Protein AF-A0A1G0MAX4-F1 (afdb_monomer_lite)

Sequence (75 aa):
MNPEEAVRAWMDLGASGRLVAMHWGTFVLTDEPVLEPPARLRDAWREAGLPDAGLSILRHGETLRWERGERQGQP

pLDDT: mean 74.02, std 14.0, range [34.19, 89.19]

Structure (mmCIF, N/CA/C/O backbone):
data_AF-A0A1G0MAX4-F1
#
_entry.id   AF-A0A1G0MAX4-F1
#
loop_
_atom_site.group_PDB
_atom_site.id
_atom_site.type_symbol
_atom_site.label_atom_id
_atom_site.label_alt_id
_atom_site.label_comp_id
_atom_site.label_asym_id
_atom_site.label_entity_id
_atom_site.label_seq_id
_atom_site.pdbx_PDB_ins_code
_atom_site.Cartn_x
_atom_site.Cartn_y
_atom_site.Cartn_z
_atom_site.occupancy
_atom_site.B_iso_or_equiv
_atom_site.auth_seq_id
_atom_site.auth_comp_id
_atom_site.auth_asym_id
_atom_site.auth_atom_id
_atom_site.pdbx_PDB_model_num
ATOM 1 N N . MET A 1 1 ? 11.706 -4.329 0.162 1.00 67.00 1 MET A N 1
ATOM 2 C CA . MET A 1 1 ? 10.335 -4.625 0.604 1.00 67.00 1 MET A CA 1
ATOM 3 C C . MET A 1 1 ? 9.562 -5.091 -0.609 1.00 67.00 1 MET A C 1
ATOM 5 O O . MET A 1 1 ? 9.356 -4.293 -1.521 1.00 67.00 1 MET A O 1
ATOM 9 N N . ASN A 1 2 ? 9.244 -6.378 -0.661 1.00 79.31 2 ASN A N 1
ATOM 10 C CA . ASN A 1 2 ? 8.354 -6.934 -1.678 1.00 79.31 2 ASN A CA 1
ATOM 11 C C . ASN A 1 2 ? 6.872 -6.677 -1.295 1.00 79.31 2 ASN A C 1
ATOM 13 O O . ASN A 1 2 ? 6.596 -6.213 -0.181 1.00 79.31 2 ASN A O 1
ATOM 17 N N . PRO A 1 3 ? 5.909 -6.896 -2.209 1.00 78.31 3 PRO A N 1
ATOM 18 C CA . PRO A 1 3 ? 4.490 -6.669 -1.930 1.00 78.31 3 PRO A CA 1
ATOM 19 C C . PRO A 1 3 ? 3.956 -7.437 -0.716 1.00 78.31 3 PRO A C 1
ATOM 21 O O . PRO A 1 3 ? 3.184 -6.897 0.072 1.00 78.31 3 PRO A O 1
ATOM 24 N N . GLU A 1 4 ? 4.397 -8.674 -0.531 1.00 81.31 4 GLU A N 1
ATOM 25 C CA . GLU A 1 4 ? 3.941 -9.568 0.530 1.00 81.31 4 GLU A CA 1
ATOM 26 C C . GLU A 1 4 ? 4.435 -9.099 1.915 1.00 81.31 4 GLU A C 1
ATOM 28 O O . GLU A 1 4 ? 3.684 -9.100 2.894 1.00 81.31 4 GLU A O 1
ATOM 33 N N . GLU A 1 5 ? 5.676 -8.613 1.994 1.00 82.38 5 GLU A N 1
ATOM 34 C CA . GLU A 1 5 ? 6.256 -7.965 3.175 1.00 82.38 5 GLU A CA 1
ATOM 35 C C 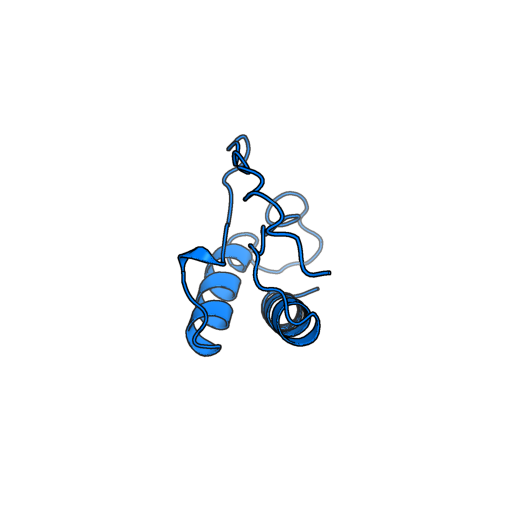. GLU A 1 5 ? 5.530 -6.664 3.522 1.00 82.38 5 GLU A C 1
ATOM 37 O O . GLU A 1 5 ? 5.343 -6.371 4.702 1.00 82.38 5 GLU A O 1
ATOM 42 N N . ALA A 1 6 ? 5.091 -5.891 2.523 1.00 84.00 6 ALA A N 1
ATOM 43 C CA . ALA A 1 6 ? 4.340 -4.658 2.756 1.00 84.00 6 ALA A CA 1
ATOM 44 C C . ALA A 1 6 ? 2.960 -4.938 3.375 1.00 84.00 6 ALA A C 1
ATOM 46 O O . ALA A 1 6 ? 2.554 -4.251 4.316 1.00 84.00 6 ALA A O 1
ATOM 47 N N . VAL A 1 7 ? 2.261 -5.974 2.892 1.00 84.00 7 VAL A N 1
ATOM 48 C CA . VAL A 1 7 ? 0.992 -6.435 3.483 1.00 84.00 7 VAL A CA 1
ATOM 49 C C . VAL A 1 7 ? 1.215 -6.920 4.915 1.00 84.00 7 VAL A C 1
ATOM 51 O O . VAL A 1 7 ? 0.465 -6.545 5.817 1.00 84.00 7 VAL A O 1
ATOM 54 N N . ARG A 1 8 ? 2.283 -7.690 5.156 1.00 85.81 8 ARG A N 1
ATOM 55 C CA . ARG A 1 8 ? 2.639 -8.153 6.504 1.00 85.81 8 ARG A CA 1
ATOM 56 C C . ARG A 1 8 ? 2.939 -7.001 7.456 1.00 85.81 8 ARG A C 1
ATOM 58 O O . ARG A 1 8 ? 2.357 -6.952 8.532 1.00 85.81 8 ARG A O 1
ATOM 65 N N . ALA A 1 9 ? 3.751 -6.036 7.032 1.00 85.69 9 ALA A N 1
ATOM 66 C CA . ALA A 1 9 ? 4.066 -4.859 7.833 1.00 85.69 9 ALA A CA 1
ATOM 67 C C . ALA A 1 9 ? 2.807 -4.057 8.209 1.00 85.69 9 ALA A C 1
ATOM 69 O O . ALA A 1 9 ? 2.703 -3.567 9.329 1.00 85.69 9 ALA A O 1
ATOM 70 N N . TRP A 1 10 ? 1.826 -3.944 7.308 1.00 86.19 10 TRP A N 1
ATOM 71 C CA . TRP A 1 10 ? 0.557 -3.272 7.605 1.00 86.19 10 TRP A CA 1
ATOM 72 C C . TRP A 1 10 ? -0.244 -3.981 8.701 1.00 86.19 10 TRP A C 1
ATOM 74 O O . TRP A 1 10 ? -0.743 -3.325 9.618 1.00 86.19 10 TRP A O 1
ATOM 84 N N . MET A 1 11 ? -0.328 -5.312 8.624 1.00 85.38 11 MET A N 1
ATOM 85 C CA . MET A 1 11 ? -1.004 -6.129 9.635 1.00 85.38 11 MET A CA 1
ATOM 86 C C . MET A 1 11 ? -0.277 -6.071 10.983 1.00 85.38 11 MET A C 1
ATOM 88 O O . MET A 1 11 ? -0.920 -5.862 12.010 1.00 85.38 11 MET A O 1
ATOM 92 N N . ASP A 1 12 ? 1.054 -6.186 10.977 1.00 86.50 12 ASP A N 1
ATOM 93 C CA . ASP A 1 12 ? 1.886 -6.166 12.187 1.00 86.50 12 ASP A CA 1
ATOM 94 C C . ASP A 1 12 ? 1.796 -4.823 12.930 1.00 86.50 12 ASP A C 1
ATOM 96 O O . ASP A 1 12 ? 1.844 -4.776 14.158 1.00 86.50 12 ASP A O 1
ATOM 100 N N . LEU A 1 13 ? 1.616 -3.722 12.195 1.00 85.69 13 LEU A N 1
ATOM 101 C CA . LEU A 1 13 ? 1.409 -2.392 12.771 1.00 85.69 13 LEU A CA 1
ATOM 102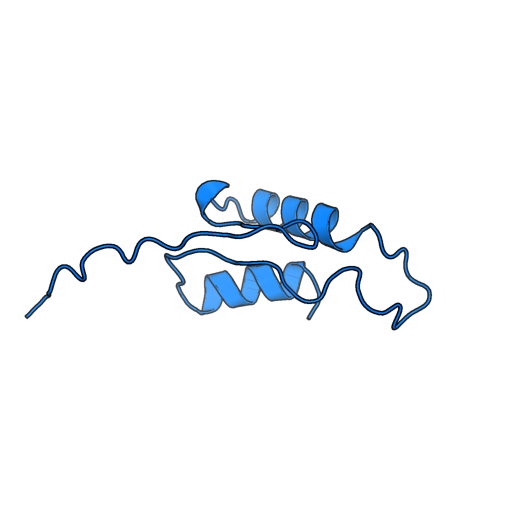 C C . LEU A 1 13 ? 0.007 -2.199 13.375 1.00 85.69 13 LEU A C 1
ATOM 104 O O . LEU A 1 13 ? -0.255 -1.142 13.952 1.00 85.69 13 LEU A O 1
ATOM 108 N N . GLY A 1 14 ? -0.908 -3.165 13.220 1.00 81.12 14 GLY A N 1
ATOM 109 C CA . GLY A 1 14 ? -2.313 -3.010 13.602 1.00 81.12 14 GLY A CA 1
ATOM 110 C C . GLY A 1 14 ? -2.970 -1.821 12.897 1.00 81.12 14 GLY A C 1
ATOM 111 O O . GLY A 1 14 ? -3.838 -1.155 13.466 1.00 81.12 14 GLY A O 1
ATOM 112 N N . ALA A 1 15 ? -2.498 -1.489 11.691 1.00 77.31 15 ALA A N 1
ATOM 113 C CA . ALA A 1 15 ? -2.918 -0.289 10.996 1.00 77.31 15 ALA A CA 1
ATOM 114 C C . ALA A 1 15 ? -4.410 -0.382 10.646 1.00 77.31 15 ALA A C 1
ATOM 116 O O . ALA A 1 15 ? -4.863 -1.328 10.017 1.00 77.31 15 ALA A O 1
ATOM 117 N N . SER A 1 16 ? -5.181 0.630 11.031 1.00 70.50 16 SER A N 1
ATOM 118 C CA . SER A 1 16 ? -6.606 0.765 10.684 1.00 70.50 16 SER A CA 1
ATOM 119 C C . SER A 1 16 ? -6.854 1.801 9.582 1.00 70.50 16 SER A C 1
ATOM 121 O O . SER A 1 16 ? -7.991 2.046 9.185 1.00 70.50 16 SER A O 1
ATOM 123 N N . GLY A 1 17 ? -5.779 2.436 9.107 1.00 77.00 17 GLY A N 1
ATOM 124 C CA . GLY A 1 17 ? -5.797 3.434 8.046 1.00 77.00 17 GLY A CA 1
ATOM 125 C C . GLY A 1 17 ? -5.619 2.820 6.659 1.00 77.00 17 GLY A C 1
ATOM 126 O O . GLY A 1 17 ? -6.099 1.731 6.360 1.00 77.00 17 GLY A O 1
ATOM 127 N N . ARG A 1 18 ? -4.904 3.535 5.791 1.00 81.81 18 ARG A N 1
ATOM 128 C CA . ARG A 1 18 ? -4.732 3.166 4.384 1.00 81.81 18 ARG A CA 1
ATOM 129 C C . ARG A 1 18 ? -3.270 2.885 4.062 1.00 81.81 18 ARG A C 1
ATOM 131 O O . ARG A 1 18 ? -2.413 3.716 4.355 1.00 81.81 18 ARG A O 1
ATOM 138 N N . LEU A 1 19 ? -2.991 1.746 3.433 1.00 83.50 19 LEU A N 1
ATOM 139 C CA . LEU A 1 19 ? -1.705 1.462 2.809 1.00 83.50 19 LEU A CA 1
ATOM 140 C C . LEU A 1 19 ? -1.638 2.198 1.473 1.00 83.50 19 LEU A C 1
ATOM 142 O O . LEU A 1 19 ? -2.421 1.924 0.563 1.00 83.50 19 LEU A O 1
ATOM 146 N N . VAL A 1 20 ? -0.695 3.130 1.348 1.00 85.94 20 VAL A N 1
ATOM 147 C CA . VAL A 1 20 ? -0.409 3.820 0.087 1.00 85.94 20 VAL A CA 1
ATOM 148 C C . VAL A 1 20 ? 0.859 3.222 -0.501 1.00 85.94 20 VAL A C 1
ATOM 150 O O . VAL A 1 20 ? 1.951 3.422 0.029 1.00 85.94 20 VAL A O 1
ATOM 153 N N . ALA A 1 21 ? 0.709 2.470 -1.588 1.00 81.81 21 ALA A N 1
ATOM 154 C CA . ALA A 1 21 ? 1.831 1.856 -2.277 1.00 81.81 21 ALA A CA 1
ATOM 155 C C . ALA A 1 21 ? 2.667 2.941 -2.964 1.00 81.81 21 ALA A C 1
ATOM 157 O O . ALA A 1 21 ? 2.192 3.630 -3.870 1.00 81.81 21 ALA A O 1
ATOM 158 N N . MET A 1 22 ? 3.918 3.073 -2.537 1.00 70.75 22 MET A N 1
ATOM 159 C CA . MET A 1 22 ? 4.904 3.990 -3.106 1.00 70.75 22 MET A CA 1
ATOM 160 C C . MET A 1 22 ? 6.158 3.214 -3.517 1.00 70.75 22 MET A C 1
ATOM 162 O O . MET A 1 22 ? 6.368 2.097 -3.052 1.00 70.75 22 MET A O 1
ATOM 166 N N . HIS A 1 23 ? 6.985 3.803 -4.387 1.00 68.56 23 HIS A N 1
ATOM 167 C CA . HIS A 1 23 ? 8.251 3.214 -4.848 1.00 68.56 23 HIS A CA 1
ATOM 168 C C . HIS A 1 23 ? 8.111 1.978 -5.773 1.00 68.56 23 HIS A C 1
ATOM 170 O O . HIS A 1 23 ? 8.946 1.075 -5.761 1.00 68.56 23 HIS A O 1
ATOM 176 N N . TRP A 1 24 ? 7.085 1.949 -6.631 1.00 66.25 24 TRP A N 1
ATOM 177 C CA . TRP A 1 24 ? 6.975 0.994 -7.744 1.00 66.25 24 TRP A CA 1
ATOM 178 C C . TRP A 1 24 ? 7.092 1.726 -9.094 1.00 66.25 24 TRP A C 1
ATOM 180 O O . TRP A 1 24 ? 6.630 2.856 -9.225 1.00 66.25 24 TRP A O 1
ATOM 190 N N . GLY A 1 25 ? 7.721 1.103 -10.101 1.00 56.88 25 GLY A N 1
ATOM 191 C CA . GLY A 1 25 ? 7.743 1.613 -11.483 1.00 56.88 25 GLY A CA 1
ATOM 192 C C . GLY A 1 25 ? 8.662 2.811 -11.782 1.00 56.88 25 GLY A C 1
ATOM 193 O O . GLY A 1 25 ? 8.604 3.332 -12.891 1.00 56.88 25 GLY A O 1
ATOM 194 N N . THR A 1 26 ? 9.497 3.258 -10.836 1.00 52.28 26 THR A N 1
ATOM 195 C CA . THR A 1 26 ? 10.344 4.463 -11.005 1.00 52.28 26 THR A CA 1
ATOM 196 C C . THR A 1 26 ? 11.818 4.155 -11.306 1.00 52.28 26 THR A C 1
ATOM 198 O O . THR A 1 26 ? 12.463 4.916 -12.018 1.00 52.28 26 THR A O 1
ATOM 201 N N . PHE A 1 27 ? 12.353 3.029 -10.822 1.00 54.66 27 PHE A N 1
ATOM 202 C CA . PHE A 1 27 ? 13.711 2.568 -11.127 1.00 54.66 27 PHE A CA 1
ATOM 203 C C . PHE A 1 27 ? 13.695 1.057 -11.364 1.00 54.66 27 PHE A C 1
ATOM 205 O O . PHE A 1 27 ? 13.133 0.315 -10.558 1.00 54.66 27 PHE A O 1
ATOM 212 N N . VAL A 1 28 ? 14.310 0.603 -12.458 1.00 52.50 28 VAL A N 1
ATOM 213 C CA . VAL A 1 28 ? 14.585 -0.821 -12.691 1.00 52.50 28 VAL A CA 1
ATOM 214 C C . VAL A 1 28 ? 15.841 -1.159 -11.894 1.00 52.50 28 VAL A C 1
ATOM 216 O O . VAL A 1 28 ? 16.935 -0.747 -12.267 1.00 52.50 28 VAL A O 1
ATOM 219 N N . LEU A 1 29 ? 15.674 -1.817 -10.747 1.00 57.16 29 LEU A N 1
ATOM 220 C CA . LEU A 1 29 ? 16.781 -2.178 -9.852 1.00 57.16 29 LEU A CA 1
ATOM 221 C C . LEU A 1 29 ? 17.230 -3.644 -10.020 1.00 57.16 29 LEU A C 1
ATOM 223 O O . LEU A 1 29 ? 18.257 -4.020 -9.462 1.00 57.16 29 LEU A O 1
ATOM 227 N N . THR A 1 30 ? 16.492 -4.447 -10.798 1.00 52.19 30 THR A N 1
ATOM 228 C CA . THR A 1 30 ? 16.732 -5.874 -11.101 1.00 52.19 30 THR A CA 1
ATOM 229 C C . THR A 1 30 ? 16.142 -6.235 -12.479 1.00 52.19 30 THR A C 1
ATOM 231 O O . THR A 1 30 ? 15.335 -5.475 -13.013 1.00 52.19 30 THR A O 1
ATOM 234 N N . ASP A 1 31 ? 16.506 -7.389 -13.057 1.00 56.00 31 ASP A N 1
ATOM 235 C CA . ASP A 1 31 ? 16.002 -7.904 -14.355 1.00 56.00 31 ASP A CA 1
ATOM 236 C C . ASP A 1 31 ? 14.529 -8.392 -14.320 1.00 56.00 31 ASP A C 1
ATOM 238 O O . ASP A 1 31 ? 14.068 -9.117 -15.205 1.00 56.00 31 ASP A O 1
ATOM 242 N N . GLU A 1 32 ? 13.770 -8.028 -13.285 1.00 54.72 32 GLU A N 1
ATOM 243 C CA . GLU A 1 32 ? 12.395 -8.482 -13.071 1.00 54.72 32 GLU A CA 1
ATOM 244 C C . GLU A 1 32 ? 11.375 -7.556 -13.772 1.00 54.72 32 GLU A C 1
ATOM 246 O O . GLU A 1 32 ? 11.573 -6.337 -13.836 1.00 54.72 32 GLU A O 1
ATOM 251 N N . PRO A 1 33 ? 10.251 -8.086 -14.296 1.00 56.50 33 PRO A N 1
ATOM 252 C CA . PRO A 1 33 ? 9.273 -7.287 -15.030 1.00 56.50 33 PRO A CA 1
ATOM 253 C C . PRO A 1 33 ? 8.651 -6.164 -14.177 1.00 56.50 33 PRO A C 1
ATOM 255 O O . PRO A 1 33 ? 7.878 -6.389 -13.247 1.00 56.50 33 PRO A O 1
ATOM 258 N N . VAL A 1 34 ? 8.921 -4.916 -14.565 1.00 54.72 34 VAL A N 1
ATOM 259 C CA . VAL A 1 34 ? 8.594 -3.668 -13.837 1.00 54.72 34 VAL A CA 1
ATOM 260 C C . VAL A 1 34 ? 7.089 -3.407 -13.619 1.00 54.72 34 VAL A C 1
ATOM 262 O O . VAL A 1 34 ? 6.714 -2.507 -12.866 1.00 54.72 34 VAL A O 1
ATOM 265 N N . LEU A 1 35 ? 6.213 -4.168 -14.282 1.00 55.81 35 LEU A N 1
ATOM 266 C CA . LEU A 1 35 ? 4.753 -4.005 -14.242 1.00 55.81 35 LEU A CA 1
ATOM 267 C C . LEU A 1 35 ? 4.049 -4.937 -13.243 1.00 55.81 35 LEU A C 1
ATOM 269 O O . LEU A 1 35 ? 2.866 -4.744 -12.968 1.00 55.81 35 LEU A O 1
ATOM 273 N N . GLU A 1 36 ? 4.751 -5.919 -12.678 1.00 58.09 36 GLU A N 1
ATOM 274 C CA . GLU A 1 36 ? 4.186 -6.851 -11.694 1.00 58.09 36 GLU A CA 1
ATOM 275 C C . GLU A 1 36 ? 3.854 -6.270 -10.306 1.00 58.09 36 GLU A C 1
ATOM 277 O O . GLU A 1 36 ? 2.890 -6.753 -9.703 1.00 58.09 36 GLU A O 1
ATOM 282 N N . PRO A 1 37 ? 4.566 -5.259 -9.757 1.00 64.50 37 PRO A N 1
ATOM 283 C CA . PRO A 1 37 ? 4.393 -4.897 -8.348 1.00 64.50 37 PRO A CA 1
ATOM 284 C C . PRO A 1 37 ? 2.965 -4.466 -7.958 1.00 64.50 37 PRO A C 1
ATOM 286 O O . PRO A 1 37 ? 2.485 -4.906 -6.912 1.00 64.50 37 PRO A O 1
ATOM 289 N N . PRO A 1 38 ? 2.225 -3.679 -8.771 1.00 72.50 38 PRO A N 1
ATOM 290 C CA . PRO A 1 38 ? 0.832 -3.338 -8.474 1.00 72.50 38 PRO A CA 1
ATOM 291 C C . PRO A 1 38 ? -0.128 -4.528 -8.485 1.00 72.50 38 PRO A C 1
ATOM 293 O O . PRO A 1 38 ? -1.112 -4.521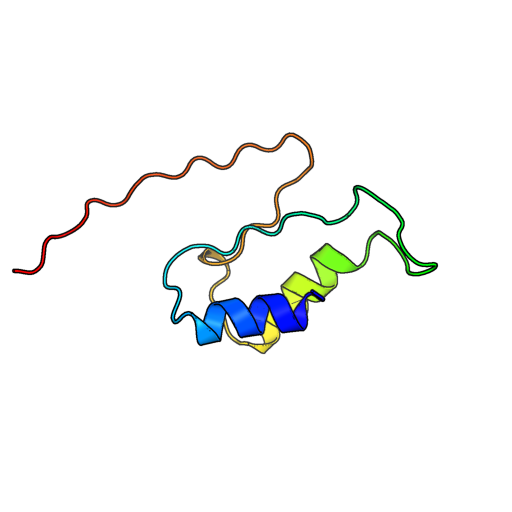 -7.749 1.00 72.50 38 PRO A O 1
ATOM 296 N N . ALA A 1 39 ? 0.107 -5.511 -9.357 1.00 78.31 39 ALA A N 1
ATOM 297 C CA . ALA A 1 39 ? -0.741 -6.696 -9.465 1.00 78.31 39 ALA A CA 1
ATOM 298 C C . ALA A 1 39 ? -0.495 -7.627 -8.275 1.00 78.31 39 ALA A C 1
ATOM 300 O O . ALA A 1 39 ? -1.425 -7.929 -7.534 1.00 78.31 39 ALA A O 1
ATOM 301 N N . ARG A 1 40 ? 0.777 -7.934 -8.001 1.00 79.19 40 ARG A N 1
ATOM 302 C CA . ARG A 1 40 ? 1.187 -8.769 -6.866 1.00 79.19 40 ARG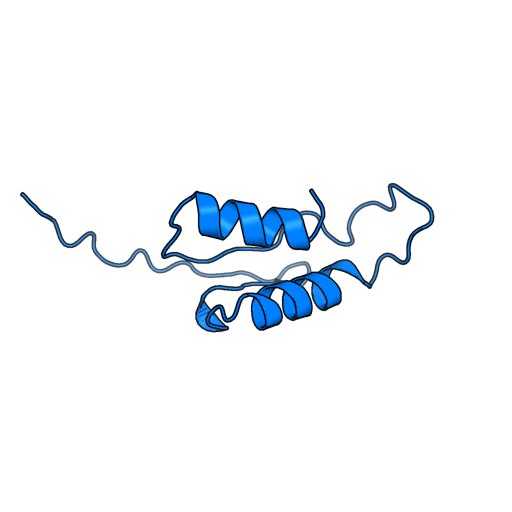 A CA 1
ATOM 303 C C . ARG A 1 40 ? 0.756 -8.196 -5.519 1.00 79.19 40 ARG A C 1
ATOM 305 O O . ARG A 1 40 ? 0.325 -8.941 -4.649 1.00 79.19 40 ARG A O 1
ATOM 312 N N . LEU A 1 41 ? 0.799 -6.871 -5.356 1.00 81.19 41 LEU A N 1
ATOM 313 C CA . LEU A 1 41 ? 0.297 -6.228 -4.141 1.00 81.19 41 LEU A CA 1
ATOM 314 C C . LEU A 1 41 ? -1.218 -6.381 -3.976 1.00 81.19 41 LEU A C 1
ATOM 316 O O . LEU A 1 41 ? -1.682 -6.600 -2.861 1.00 81.19 41 LEU A O 1
ATOM 320 N N . ARG A 1 42 ? -1.995 -6.281 -5.063 1.00 84.00 42 ARG A N 1
ATOM 321 C CA . ARG A 1 42 ? -3.447 -6.521 -5.011 1.00 84.00 42 ARG A CA 1
ATOM 322 C C . ARG A 1 42 ? -3.765 -7.971 -4.673 1.00 84.00 42 ARG A C 1
ATOM 324 O O . ARG A 1 42 ? -4.678 -8.206 -3.888 1.00 84.00 42 ARG A O 1
ATOM 331 N N . ASP A 1 43 ? -3.022 -8.912 -5.242 1.00 85.62 43 ASP A N 1
ATOM 332 C CA . ASP A 1 43 ? -3.231 -10.336 -4.989 1.00 85.62 43 ASP A CA 1
ATOM 333 C C . ASP A 1 43 ? -2.893 -10.685 -3.536 1.00 85.62 43 ASP A C 1
ATOM 335 O O . ASP A 1 43 ? -3.755 -11.204 -2.832 1.00 85.62 43 ASP A O 1
ATOM 339 N N . ALA A 1 44 ? -1.732 -10.256 -3.029 1.00 85.19 44 ALA A N 1
ATOM 340 C CA . ALA A 1 44 ? -1.358 -10.443 -1.625 1.00 85.19 44 ALA A CA 1
ATOM 341 C C . ALA A 1 44 ? -2.354 -9.781 -0.647 1.00 85.19 44 ALA A C 1
ATOM 343 O O . ALA A 1 44 ? -2.680 -10.345 0.397 1.00 85.19 44 ALA A O 1
ATOM 344 N N . TRP A 1 45 ? -2.875 -8.594 -0.984 1.00 89.00 45 TRP A N 1
ATOM 345 C CA . TRP A 1 45 ? -3.892 -7.901 -0.181 1.00 89.00 45 TRP A CA 1
ATOM 346 C C . TRP A 1 45 ? -5.220 -8.669 -0.130 1.00 89.00 45 TRP A C 1
ATOM 348 O O . TRP A 1 45 ? -5.830 -8.797 0.934 1.00 89.00 45 TRP A O 1
ATOM 358 N N . ARG A 1 46 ? -5.652 -9.220 -1.272 1.00 87.94 46 ARG A N 1
ATOM 359 C CA . ARG A 1 46 ? -6.855 -10.058 -1.370 1.00 87.94 46 ARG A CA 1
ATOM 360 C C . ARG A 1 46 ? -6.691 -11.387 -0.643 1.00 87.94 46 ARG A C 1
ATOM 362 O O . ARG A 1 46 ? -7.616 -11.805 0.047 1.00 87.94 46 ARG A O 1
ATOM 369 N N . GLU A 1 47 ? -5.540 -12.039 -0.778 1.00 89.19 47 GLU A N 1
ATOM 370 C CA . GLU A 1 47 ? -5.222 -13.287 -0.074 1.00 89.19 47 GLU A CA 1
ATOM 371 C C . GLU A 1 47 ? -5.211 -13.097 1.447 1.00 89.19 47 GLU A C 1
ATOM 373 O O . GLU A 1 47 ? -5.671 -13.970 2.180 1.00 89.19 47 GLU A O 1
ATOM 378 N N . ALA A 1 48 ? -4.771 -11.929 1.922 1.00 86.75 48 ALA A N 1
ATOM 379 C CA . ALA A 1 48 ? -4.837 -11.550 3.331 1.00 86.75 48 ALA A CA 1
ATOM 380 C C . ALA A 1 48 ? -6.262 -11.200 3.820 1.00 86.75 48 ALA A C 1
ATOM 382 O O . ALA A 1 48 ? -6.448 -10.923 5.005 1.00 86.75 48 ALA A O 1
ATOM 383 N N . GLY A 1 49 ? -7.272 -11.203 2.939 1.00 88.00 49 GLY A N 1
ATOM 384 C CA . GLY A 1 49 ? -8.667 -10.915 3.289 1.00 88.00 49 GLY A CA 1
ATOM 385 C C . GLY A 1 49 ? -8.918 -9.463 3.705 1.00 88.00 49 GLY A C 1
ATOM 386 O O . GLY A 1 49 ? -9.868 -9.186 4.439 1.00 88.00 49 GLY A O 1
ATOM 387 N N . LEU A 1 50 ? -8.057 -8.538 3.275 1.00 87.25 50 LEU A N 1
ATOM 388 C CA . LEU A 1 50 ? -8.110 -7.139 3.684 1.00 87.25 50 LEU A CA 1
ATOM 389 C C . LEU A 1 50 ? -9.110 -6.336 2.834 1.00 87.25 50 LEU A C 1
ATOM 391 O O . LEU A 1 50 ? -9.276 -6.602 1.643 1.00 87.25 50 LEU A O 1
ATOM 395 N N . PRO A 1 51 ? -9.779 -5.321 3.410 1.00 86.12 51 PRO A N 1
ATOM 396 C CA . PRO A 1 51 ? -10.770 -4.535 2.684 1.00 86.12 51 PRO A CA 1
ATOM 397 C C . PRO A 1 51 ? -10.116 -3.680 1.593 1.00 86.12 51 PRO A C 1
ATOM 399 O O . PRO A 1 51 ? -9.118 -3.002 1.844 1.00 86.12 51 PRO A O 1
ATOM 402 N N . ASP A 1 52 ? -10.724 -3.622 0.406 1.00 83.25 52 ASP A N 1
ATOM 403 C CA . ASP A 1 52 ? -10.229 -2.824 -0.730 1.00 83.25 52 ASP A CA 1
ATOM 404 C C . ASP A 1 52 ? -10.052 -1.339 -0.382 1.00 83.25 52 ASP A C 1
ATOM 406 O O . ASP A 1 52 ? -9.136 -0.672 -0.863 1.00 83.25 52 ASP A O 1
ATOM 410 N N . ALA A 1 53 ? -10.896 -0.812 0.510 1.00 83.19 53 ALA A N 1
ATOM 411 C CA . ALA A 1 53 ? -10.792 0.561 0.989 1.00 83.19 53 ALA A CA 1
ATOM 412 C C . ALA A 1 53 ? -9.453 0.846 1.698 1.00 83.19 53 ALA A C 1
ATOM 414 O O . ALA A 1 53 ? -9.000 1.991 1.682 1.00 83.19 53 ALA A O 1
ATOM 415 N N . GLY A 1 54 ? -8.800 -0.166 2.274 1.00 84.25 54 GLY A N 1
ATOM 416 C CA . GLY A 1 54 ? -7.526 -0.032 2.978 1.00 84.25 54 GLY A CA 1
ATOM 417 C C . GLY A 1 54 ? -6.301 0.024 2.062 1.00 84.25 54 GLY A C 1
ATOM 418 O O . GLY A 1 54 ? -5.236 0.407 2.536 1.00 84.25 54 GLY A O 1
ATOM 419 N N . LEU A 1 55 ? -6.434 -0.264 0.762 1.00 87.12 55 LEU A N 1
ATOM 420 C CA . LEU A 1 55 ? -5.328 -0.214 -0.197 1.00 87.12 55 LEU A CA 1
ATOM 421 C C . LEU A 1 55 ? -5.465 0.978 -1.153 1.00 87.12 55 LEU A C 1
ATOM 423 O O . LEU A 1 55 ? -6.540 1.306 -1.651 1.00 87.12 55 LEU A O 1
ATOM 427 N N . SER A 1 56 ? -4.357 1.655 -1.435 1.00 88.38 56 SER A N 1
ATOM 428 C CA . SER A 1 56 ? -4.272 2.706 -2.449 1.00 88.38 56 SER A CA 1
ATOM 429 C C . SER A 1 56 ? -3.002 2.562 -3.266 1.00 88.38 56 SER A C 1
ATOM 431 O O . SER A 1 56 ? -1.897 2.786 -2.780 1.00 88.38 56 SER A O 1
ATOM 433 N N . ILE A 1 57 ? -3.182 2.214 -4.536 1.00 87.06 57 ILE A N 1
ATOM 434 C CA . ILE A 1 57 ? -2.114 2.160 -5.532 1.00 87.06 57 ILE A CA 1
ATOM 435 C C . ILE A 1 57 ? -2.361 3.305 -6.507 1.00 87.06 57 ILE A C 1
ATOM 437 O O . ILE A 1 57 ? -3.235 3.210 -7.369 1.00 87.06 57 ILE A O 1
ATOM 441 N N . LEU A 1 58 ? -1.628 4.399 -6.322 1.00 84.44 58 LEU A N 1
ATOM 442 C CA . LEU A 1 58 ? -1.806 5.632 -7.087 1.00 84.44 58 LEU A CA 1
ATOM 443 C C . LEU A 1 58 ? -1.042 5.568 -8.410 1.00 84.44 58 LEU A C 1
ATOM 445 O O . LEU A 1 58 ? 0.086 5.076 -8.455 1.00 84.44 58 LEU A O 1
ATOM 449 N N . ARG A 1 59 ? -1.629 6.101 -9.482 1.00 80.06 59 ARG A N 1
ATOM 450 C CA . ARG A 1 59 ? -0.918 6.355 -10.743 1.00 80.06 59 ARG A CA 1
ATOM 451 C C . ARG A 1 59 ? 0.107 7.478 -10.561 1.00 80.06 59 ARG A C 1
ATOM 453 O O . ARG A 1 59 ? -0.028 8.339 -9.694 1.00 80.06 59 ARG A O 1
ATOM 460 N N . HIS A 1 60 ? 1.103 7.522 -11.442 1.00 78.06 60 HIS A N 1
ATOM 461 C CA . HIS A 1 60 ? 2.036 8.647 -11.504 1.00 78.06 60 HIS A CA 1
ATOM 462 C C . HIS A 1 60 ? 1.269 9.963 -11.725 1.00 78.06 60 HIS A C 1
ATOM 464 O O . HIS A 1 60 ? 0.484 10.077 -12.665 1.00 78.06 60 HIS A O 1
ATOM 470 N N . GLY A 1 61 ? 1.476 10.938 -10.834 1.00 80.69 61 GLY A N 1
ATOM 471 C CA . GLY A 1 61 ? 0.771 12.226 -10.849 1.00 80.69 61 GLY A CA 1
ATOM 472 C C . GLY A 1 61 ? -0.634 12.217 -10.230 1.00 80.69 61 GLY A C 1
ATOM 473 O O . GLY A 1 61 ? -1.276 13.264 -10.173 1.00 80.69 61 GLY A O 1
ATOM 474 N N . GLU A 1 62 ? -1.131 11.075 -9.745 1.00 84.94 62 GLU A N 1
ATOM 475 C CA . GLU A 1 62 ? -2.422 11.001 -9.059 1.00 84.94 62 GLU A CA 1
ATOM 476 C C . GLU A 1 62 ? -2.327 11.562 -7.635 1.00 84.94 62 GLU A C 1
ATOM 478 O O . GLU A 1 62 ? -1.375 11.307 -6.900 1.00 84.94 62 GLU A O 1
ATOM 483 N N . THR A 1 63 ? -3.335 12.340 -7.239 1.00 85.88 63 THR A N 1
ATOM 484 C CA . THR A 1 63 ? -3.405 12.955 -5.909 1.00 85.88 63 THR A CA 1
ATOM 485 C C . THR A 1 63 ? -4.430 12.228 -5.052 1.00 85.88 63 THR A C 1
ATOM 487 O O . THR A 1 63 ? -5.616 12.208 -5.380 1.00 85.88 63 THR A O 1
ATOM 490 N N . LEU A 1 64 ? -3.988 11.695 -3.914 1.00 85.56 64 LEU A N 1
ATOM 491 C CA . LEU A 1 64 ? -4.873 11.178 -2.876 1.00 85.56 64 LEU A CA 1
ATOM 492 C C . LEU A 1 64 ? -5.139 12.278 -1.845 1.00 85.56 64 LEU A C 1
ATOM 494 O O . LEU A 1 64 ? -4.219 12.734 -1.167 1.00 85.56 64 LEU A O 1
ATOM 498 N N . ARG A 1 65 ? -6.399 12.700 -1.707 1.00 81.94 65 ARG A N 1
ATOM 499 C CA . ARG A 1 65 ? -6.809 13.577 -0.604 1.00 81.94 65 ARG A CA 1
ATOM 500 C C . ARG A 1 65 ? -7.086 12.737 0.633 1.00 81.94 65 ARG A C 1
ATOM 502 O O . ARG A 1 65 ? -7.905 11.824 0.592 1.00 81.94 65 ARG A O 1
ATOM 509 N N . TRP A 1 66 ? -6.393 13.061 1.719 1.00 78.31 66 TRP A N 1
ATOM 510 C CA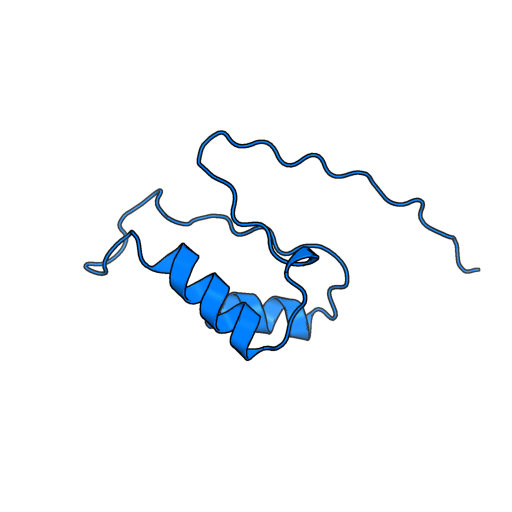 . TRP A 1 66 ? -6.626 12.459 3.022 1.00 78.31 66 TRP A CA 1
ATOM 511 C C . TRP A 1 66 ? -7.484 13.393 3.865 1.00 78.31 66 TRP A C 1
ATOM 513 O O . TRP A 1 66 ? -7.020 14.448 4.303 1.00 78.31 66 TRP A O 1
ATOM 523 N N . GLU A 1 67 ? -8.732 13.007 4.100 1.00 75.88 67 GLU A N 1
ATOM 524 C CA . GLU A 1 67 ? -9.555 13.666 5.106 1.00 75.88 67 GLU A CA 1
ATOM 525 C C . GLU A 1 67 ? -9.159 13.098 6.465 1.00 75.88 67 GLU A C 1
ATOM 527 O O . GLU A 1 67 ? -9.257 11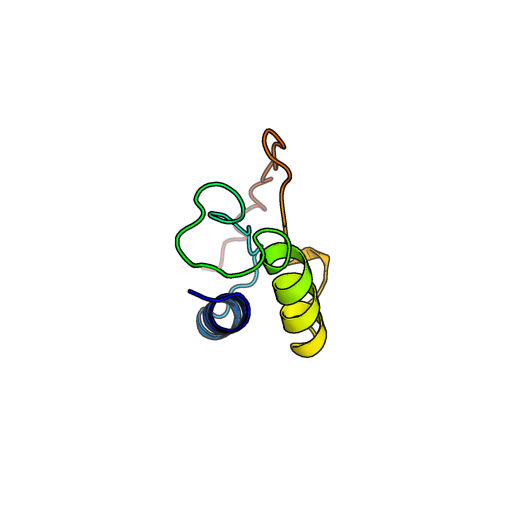.898 6.725 1.00 75.88 67 GLU A O 1
ATOM 532 N N . ARG A 1 68 ? -8.624 13.960 7.333 1.00 63.56 68 ARG A N 1
ATOM 533 C CA . ARG A 1 68 ? -8.295 13.571 8.700 1.00 63.56 68 ARG A CA 1
ATOM 534 C C . ARG A 1 68 ? -9.624 13.361 9.420 1.00 63.56 68 ARG A C 1
ATOM 536 O O . ARG A 1 68 ? -10.242 14.340 9.825 1.00 63.56 68 ARG A O 1
ATOM 543 N N . GLY A 1 69 ? -10.055 12.107 9.551 1.00 58.88 69 GLY A N 1
ATOM 544 C CA . GLY A 1 69 ? -11.153 11.761 10.446 1.00 58.88 69 GLY A CA 1
ATOM 545 C C . GLY A 1 69 ? -10.880 12.392 11.807 1.00 58.88 69 GLY A C 1
ATOM 546 O O . GLY A 1 69 ? -9.752 12.312 12.310 1.00 58.88 69 GLY A O 1
ATOM 547 N N . GLU A 1 70 ? -11.872 13.104 12.340 1.00 51.72 70 GLU A N 1
ATOM 548 C CA . GLU A 1 70 ? -11.811 13.702 13.666 1.00 51.72 70 GLU A CA 1
ATOM 549 C C . GLU A 1 70 ? -11.249 12.657 14.624 1.00 51.72 70 GLU A C 1
ATOM 551 O O . GLU A 1 70 ? -11.747 11.531 14.701 1.00 51.72 70 GLU A O 1
ATOM 556 N N . ARG A 1 71 ? -10.168 13.005 15.330 1.00 52.66 71 ARG A N 1
ATOM 557 C CA . ARG A 1 71 ? -9.740 12.209 16.471 1.00 52.66 71 ARG A CA 1
ATOM 558 C C . ARG A 1 71 ? -10.890 12.274 17.467 1.00 52.66 71 ARG A C 1
ATOM 560 O O . ARG A 1 71 ? -10.958 13.230 18.234 1.00 52.66 71 ARG A O 1
ATOM 567 N N . GLN A 1 72 ? -11.790 11.292 17.441 1.00 44.44 72 GLN A N 1
ATOM 568 C CA . GLN A 1 72 ? -12.641 11.025 18.587 1.00 44.44 72 GLN A CA 1
ATOM 569 C C . GLN A 1 72 ? -11.675 10.771 19.736 1.00 44.44 72 GLN A C 1
ATOM 571 O O . GLN A 1 72 ? -10.936 9.785 19.756 1.00 44.44 72 GLN A O 1
ATOM 576 N N . GLY A 1 73 ? -11.578 11.778 20.602 1.00 49.78 73 GLY A N 1
ATOM 577 C CA . GLY A 1 73 ? -10.838 11.690 21.837 1.00 49.78 73 GLY A CA 1
ATOM 578 C C . GLY A 1 73 ? -11.300 10.461 22.598 1.00 49.78 73 GLY A C 1
ATOM 579 O O . GLY A 1 73 ? -12.476 10.097 22.575 1.00 49.78 73 GLY A O 1
ATOM 580 N N . GLN A 1 74 ? -10.367 9.832 23.286 1.00 34.19 74 GLN A N 1
ATOM 581 C CA . GLN A 1 74 ? -10.718 8.947 24.375 1.00 34.19 74 GLN A CA 1
ATOM 582 C C . GLN A 1 74 ? -9.797 9.319 25.545 1.00 34.19 74 GLN A C 1
ATOM 584 O O . GLN A 1 74 ? -8.646 9.683 25.279 1.00 34.19 74 GLN A O 1
ATOM 589 N N . PRO A 1 75 ? -10.366 9.403 26.761 1.00 44.91 75 PRO A N 1
ATOM 590 C CA . PRO A 1 75 ? -9.896 10.246 27.860 1.00 44.91 75 PRO A CA 1
ATOM 591 C C . PRO A 1 75 ? -8.562 9.813 28.466 1.00 44.91 75 PRO A C 1
ATOM 593 O O . PRO A 1 75 ? -8.169 8.639 28.286 1.00 44.91 75 PRO A O 1
#

Radius of gyration: 14.39 Å; chains: 1; bounding box: 29×27×43 Å

Secondary structure (DSSP, 8-state):
--HHHHHHHHHHTT--S-EEE-SSSS---SSS-TTSHHHHHHHHHHHTT--GGGEEEPPTT--------------

Foldseek 3Di:
DALLVLLVVCVVVVPPAADEDDDAQPDDPDPDDRPCRVVVNVVSCVVVVHDPRRYHYADVVGDDDDDPDPPPDDD